Protein AF-A0AA37L3A2-F1 (afdb_monomer)

Sequence (153 aa):
MALHTDTEIYKATYDLCKLVTEYVANMERKYKADFGAELRKRCMALVMRTYEANTAEDKPPILRRMRQEVEAVNLALCLAVDLRQISVKQYSRAIALTGSIGKQATGWQKHSESALAAGLSRQSDQRAMESGRAAGPQAHRQAQQGYRRQGPQ

Nearest PDB structures (foldseek):
  2gsc-assembly1_D  TM=9.440E-01  e=7.212E-04  Xanthomonas campestris pv. campestris
  2rld-assembly1_E  TM=8.845E-01  e=6.015E-03  Bacteroides thetaiotaomicron VPI-5482
  1yo7-assembly2_B  TM=4.529E-01  e=6.952E-02  Escherichia coli
  4oyd-assembly2_D  TM=3.301E-01  e=1.311E+00  synthetic construct

Solvent-accessible surface area (backbone atoms only — not comparable to full-atom values): 8304 Å² total; per-residue (Å²): 131,81,63,79,74,75,43,73,56,36,48,40,28,47,52,44,30,51,52,48,44,62,46,33,73,69,30,57,73,88,46,27,74,52,61,33,44,51,53,40,51,52,30,48,47,45,36,52,41,47,48,48,38,70,72,42,89,77,30,46,67,48,33,53,51,41,47,54,51,43,51,54,50,49,55,50,50,52,51,34,39,76,70,62,49,38,51,72,70,57,44,56,57,50,50,54,37,46,54,51,40,46,52,50,40,51,53,52,28,54,53,46,50,52,53,51,53,54,52,52,53,52,52,54,53,51,52,51,53,52,53,56,59,73,65,42,75,61,66,65,54,56,59,58,56,59,63,73,74,69,70,86,132

Radius of gyration: 28.32 Å; Cα contacts (8 Å, |Δi|>4): 109; chains: 1; bounding box: 48×26×100 Å

Foldseek 3Di:
DPDLCPDPLLVLLVVLLVLLLVLLVQFDPVCNPPLSVVLSVLSVLLNVLSSVLVPDPQNLVSLVVSLVSLVVNLVSLVVCCVVVSDDPVSSVVSVVSSVVNNVVSVVSNVVSVVVVVVVVVVVVVVVVVVVVVVPPDPVVVVVVVVVVVDDDD

Mean predicted aligned error: 9.23 Å

pLDDT: mean 87.6, std 16.95, range [47.12, 98.81]

Secondary structure (DSSP, 8-state):
---TT-SHHHHHHHHHHHHHHHHHHTS-HHHHTTHHHHHHHHHHHHHHHHHHHHH-S--HHHHHHHHHHHHHHHHHHHHHHHTTSS-HHHHHHHHHHHHHHHHHHHHHHHHHHHHHHHHHHHHHHHHHHHHHHHT-THHHHHHHHHHTT----

Structure (mmCIF, N/CA/C/O backbone):
data_AF-A0AA37L3A2-F1
#
_entry.id   AF-A0AA37L3A2-F1
#
loop_
_atom_site.group_PDB
_atom_site.id
_atom_site.type_symbol
_atom_site.label_atom_id
_atom_site.label_alt_id
_atom_site.label_comp_id
_atom_site.label_asym_id
_atom_site.label_entity_id
_atom_site.label_seq_id
_atom_site.pdbx_PDB_ins_code
_atom_site.Cartn_x
_atom_site.Cartn_y
_atom_site.Cartn_z
_atom_site.occupancy
_atom_site.B_iso_or_equiv
_atom_site.auth_seq_id
_atom_site.auth_comp_id
_atom_site.auth_asym_id
_atom_site.auth_atom_id
_atom_site.pdbx_PDB_model_num
ATOM 1 N N . MET A 1 1 ? 16.441 -15.703 -11.247 1.00 47.91 1 MET A N 1
ATOM 2 C CA . MET A 1 1 ? 15.306 -14.918 -10.717 1.00 47.91 1 MET A CA 1
ATOM 3 C C . MET A 1 1 ? 15.405 -14.958 -9.204 1.00 47.91 1 MET A C 1
ATOM 5 O O . MET A 1 1 ? 15.541 -16.054 -8.678 1.00 47.91 1 MET A O 1
ATOM 9 N N . ALA A 1 2 ? 15.440 -13.808 -8.528 1.00 48.97 2 ALA A N 1
ATOM 10 C CA . ALA A 1 2 ? 15.399 -13.785 -7.065 1.00 48.97 2 ALA A CA 1
ATOM 11 C C . ALA A 1 2 ? 14.073 -14.401 -6.588 1.00 48.97 2 ALA A C 1
ATOM 13 O O . ALA A 1 2 ? 13.050 -14.244 -7.264 1.00 48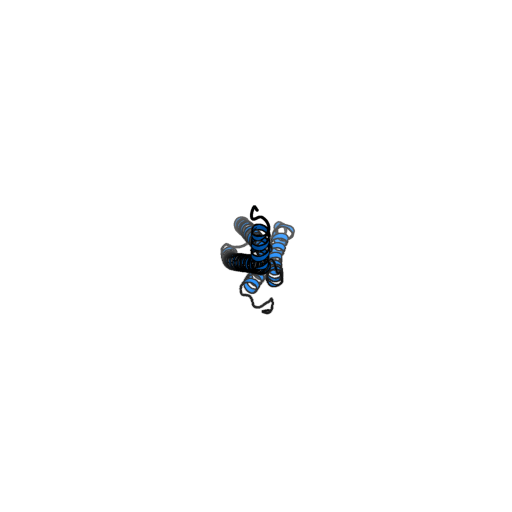.97 2 ALA A O 1
ATOM 14 N N . LEU A 1 3 ? 14.100 -15.138 -5.477 1.00 55.53 3 LEU A N 1
ATOM 15 C CA . LEU A 1 3 ? 12.897 -15.720 -4.889 1.00 55.53 3 LEU A CA 1
ATOM 16 C C . LEU A 1 3 ? 11.889 -14.596 -4.604 1.00 55.53 3 LEU A C 1
ATOM 18 O O . LEU A 1 3 ? 12.241 -13.498 -4.176 1.00 55.53 3 LEU A O 1
ATOM 22 N N . HIS A 1 4 ? 10.620 -14.864 -4.898 1.00 54.88 4 HIS A N 1
ATOM 23 C CA . HIS A 1 4 ? 9.509 -13.899 -4.939 1.00 54.88 4 HIS A CA 1
ATOM 24 C C . HIS A 1 4 ? 9.272 -13.207 -3.582 1.00 54.88 4 HIS A C 1
ATOM 26 O O . HIS A 1 4 ? 8.607 -12.175 -3.512 1.00 54.88 4 HIS A O 1
ATOM 32 N N . THR A 1 5 ? 9.844 -13.777 -2.522 1.00 58.84 5 THR A N 1
ATOM 33 C CA . THR A 1 5 ? 9.755 -13.369 -1.122 1.00 58.84 5 THR A CA 1
ATOM 34 C C . THR A 1 5 ? 10.849 -12.403 -0.669 1.00 58.84 5 THR A C 1
ATOM 36 O O . THR A 1 5 ? 10.703 -11.810 0.396 1.00 58.84 5 THR A O 1
ATOM 39 N N . ASP A 1 6 ? 11.907 -12.200 -1.460 1.00 64.44 6 ASP A N 1
ATOM 40 C CA . ASP A 1 6 ? 13.131 -11.526 -0.985 1.00 64.44 6 ASP A CA 1
ATOM 41 C C . ASP A 1 6 ? 13.221 -10.053 -1.407 1.00 64.44 6 ASP A C 1
ATOM 43 O O . ASP A 1 6 ? 14.213 -9.374 -1.152 1.00 64.44 6 ASP A O 1
ATOM 47 N N . THR A 1 7 ? 12.186 -9.528 -2.069 1.00 86.38 7 THR A N 1
ATOM 48 C CA . THR A 1 7 ? 12.144 -8.102 -2.412 1.00 86.38 7 THR A CA 1
ATOM 49 C C . THR A 1 7 ? 11.642 -7.282 -1.224 1.00 86.38 7 THR A C 1
ATOM 51 O O . THR A 1 7 ? 10.640 -7.624 -0.593 1.00 86.38 7 THR A O 1
ATOM 54 N N . GLU A 1 8 ? 12.289 -6.147 -0.954 1.00 93.00 8 GLU A N 1
ATOM 55 C CA . GLU A 1 8 ? 11.858 -5.211 0.098 1.00 93.00 8 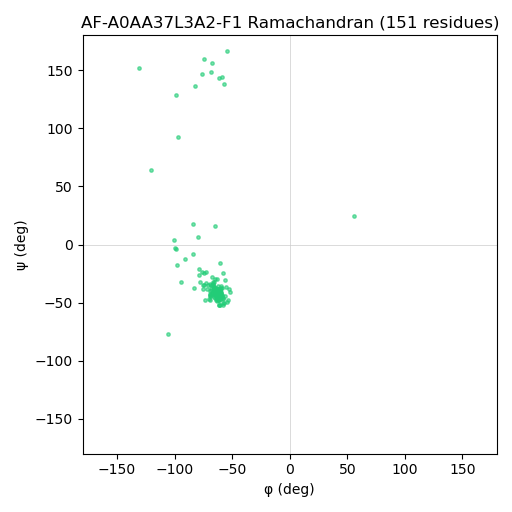GLU A CA 1
ATOM 56 C C . GLU A 1 8 ? 10.400 -4.750 -0.089 1.00 93.00 8 GLU A C 1
ATOM 58 O O . GLU A 1 8 ? 9.676 -4.529 0.885 1.00 93.00 8 GLU A O 1
ATOM 63 N N . ILE A 1 9 ? 9.925 -4.672 -1.338 1.00 95.44 9 ILE A N 1
ATOM 64 C CA . ILE A 1 9 ? 8.541 -4.301 -1.642 1.00 95.44 9 ILE A CA 1
ATOM 65 C C . ILE A 1 9 ? 7.564 -5.418 -1.262 1.00 95.44 9 ILE A C 1
ATOM 67 O O . ILE A 1 9 ? 6.507 -5.124 -0.704 1.00 95.44 9 ILE A O 1
ATOM 71 N N . TYR A 1 10 ? 7.926 -6.691 -1.470 1.00 95.31 10 TYR A N 1
ATOM 72 C CA . TYR A 1 10 ? 7.116 -7.826 -1.020 1.00 95.31 10 TYR A CA 1
ATOM 73 C C . TYR A 1 10 ? 6.954 -7.793 0.496 1.00 95.31 10 TYR A C 1
ATOM 75 O O . TYR A 1 10 ? 5.823 -7.768 0.989 1.00 95.31 10 TYR A O 1
ATOM 83 N N . LYS A 1 11 ? 8.068 -7.679 1.227 1.00 95.56 11 LYS A N 1
ATOM 84 C CA . LYS A 1 11 ? 8.062 -7.564 2.688 1.00 95.56 11 LYS A CA 1
ATOM 85 C C . LYS A 1 11 ? 7.179 -6.410 3.161 1.00 95.56 11 LYS A C 1
ATOM 87 O O . LYS A 1 11 ? 6.294 -6.626 3.984 1.00 95.56 11 LYS A O 1
ATOM 92 N N . ALA A 1 12 ? 7.339 -5.218 2.585 1.00 97.75 12 ALA A N 1
ATOM 93 C CA . ALA A 1 12 ? 6.535 -4.054 2.952 1.00 97.75 12 ALA A CA 1
ATOM 94 C C . ALA A 1 12 ? 5.029 -4.272 2.708 1.00 97.75 12 ALA A C 1
ATOM 96 O O . ALA A 1 12 ? 4.211 -3.926 3.562 1.00 97.75 12 ALA A O 1
ATOM 97 N N . THR A 1 13 ? 4.646 -4.872 1.572 1.00 98.31 13 THR A N 1
ATOM 98 C CA . THR A 1 13 ? 3.232 -5.187 1.292 1.00 98.31 13 THR A CA 1
ATOM 99 C C . THR A 1 13 ? 2.662 -6.241 2.239 1.00 98.31 13 THR A C 1
ATOM 101 O O . THR A 1 13 ? 1.518 -6.111 2.678 1.00 98.31 13 THR A O 1
ATOM 104 N N . TYR A 1 14 ? 3.455 -7.251 2.603 1.00 97.75 14 TYR A N 1
ATOM 105 C CA . TYR A 1 14 ? 3.036 -8.291 3.536 1.00 97.75 14 TYR A CA 1
ATOM 106 C C . TYR A 1 14 ? 2.882 -7.745 4.961 1.00 97.75 14 TYR A C 1
ATOM 108 O O . TYR A 1 14 ? 1.864 -7.992 5.610 1.00 97.75 14 TYR A O 1
ATOM 116 N N . ASP A 1 15 ? 3.836 -6.927 5.413 1.00 98.44 15 ASP A N 1
ATOM 117 C CA . ASP A 1 15 ? 3.781 -6.243 6.707 1.00 98.44 15 ASP A CA 1
ATOM 118 C C . ASP A 1 15 ? 2.555 -5.325 6.799 1.00 98.44 15 ASP A C 1
ATOM 120 O O . ASP A 1 15 ? 1.853 -5.338 7.812 1.00 98.44 15 ASP A O 1
ATOM 124 N N . LEU A 1 16 ? 2.230 -4.589 5.727 1.00 98.75 16 LEU A N 1
ATOM 125 C CA . LEU A 1 16 ? 1.004 -3.789 5.655 1.00 98.75 16 LEU A CA 1
ATOM 126 C C . LEU A 1 16 ? -0.248 -4.668 5.764 1.00 98.75 16 LEU A C 1
ATOM 128 O O . LEU A 1 16 ? -1.142 -4.362 6.553 1.00 98.75 16 LEU A O 1
ATOM 132 N N . CYS A 1 17 ? -0.318 -5.764 5.004 1.00 98.62 17 CYS A N 1
ATOM 133 C CA . CYS A 1 17 ? -1.466 -6.668 5.023 1.00 98.62 17 CYS A CA 1
ATOM 134 C C . CYS A 1 17 ? -1.690 -7.285 6.408 1.00 98.62 17 CYS A C 1
ATOM 136 O O . CYS A 1 17 ? -2.827 -7.329 6.893 1.00 98.62 17 CYS A O 1
ATOM 138 N N . LYS A 1 18 ? -0.614 -7.716 7.072 1.00 98.69 18 LYS A N 1
ATOM 139 C CA . LYS A 1 18 ? -0.663 -8.225 8.443 1.00 98.69 18 LYS A CA 1
ATOM 140 C C . LYS A 1 18 ? -1.156 -7.150 9.413 1.00 98.69 18 LYS A C 1
ATOM 142 O O . LYS A 1 18 ? -2.136 -7.376 10.120 1.00 98.69 18 LYS A O 1
ATOM 147 N N . LEU A 1 19 ? -0.538 -5.969 9.385 1.00 98.69 19 LEU A N 1
ATOM 148 C CA . LEU A 1 19 ? -0.867 -4.853 10.272 1.00 98.69 19 LEU A CA 1
ATOM 149 C C . LEU A 1 19 ? -2.337 -4.430 10.145 1.00 98.69 19 LEU A C 1
ATOM 151 O O . LEU A 1 19 ? -3.048 -4.281 11.137 1.00 98.69 19 LEU A O 1
ATOM 155 N N . VAL A 1 20 ? -2.817 -4.275 8.913 1.00 98.62 20 VAL A N 1
ATOM 156 C CA . VAL A 1 20 ? -4.207 -3.899 8.636 1.00 98.62 20 VAL A CA 1
ATOM 157 C C . VAL A 1 20 ? -5.177 -4.995 9.069 1.00 98.62 20 VAL A C 1
ATOM 159 O O . VAL A 1 20 ? -6.250 -4.688 9.585 1.00 98.62 20 VAL A O 1
ATOM 162 N N . THR A 1 21 ? -4.810 -6.269 8.919 1.00 98.56 21 THR A N 1
ATOM 163 C CA . THR A 1 21 ? -5.637 -7.386 9.399 1.00 98.56 21 THR A CA 1
ATOM 164 C C . THR A 1 21 ? -5.802 -7.347 10.919 1.00 98.56 21 THR A C 1
ATOM 166 O O . THR A 1 21 ? -6.923 -7.496 11.410 1.00 98.56 21 THR A O 1
ATOM 169 N N . GLU A 1 22 ? -4.727 -7.063 11.660 1.00 98.44 22 GLU A N 1
ATOM 170 C CA . GLU A 1 22 ? -4.764 -6.869 13.117 1.00 98.44 22 GLU A CA 1
ATOM 171 C C . GLU A 1 22 ? -5.645 -5.671 13.514 1.00 98.44 22 GLU A C 1
ATOM 173 O O . GLU A 1 22 ? -6.392 -5.734 14.492 1.00 98.44 22 GLU A O 1
ATOM 178 N N . TYR A 1 23 ? -5.617 -4.579 12.746 1.00 98.44 23 TYR A N 1
ATOM 179 C CA . TYR A 1 23 ? -6.449 -3.400 13.018 1.00 98.44 23 TYR A CA 1
ATOM 180 C C . TYR A 1 23 ? -7.927 -3.667 12.747 1.00 98.44 23 TYR A C 1
ATOM 182 O O . TYR A 1 23 ? -8.774 -3.391 13.596 1.00 98.44 23 TYR A O 1
ATOM 190 N N . VAL A 1 24 ? -8.242 -4.278 11.603 1.00 98.38 24 VAL A N 1
ATOM 191 C CA . VAL A 1 24 ? -9.616 -4.631 11.229 1.00 98.38 24 VAL A CA 1
ATOM 192 C C . VAL A 1 24 ? -10.245 -5.582 12.244 1.00 98.38 24 VAL A C 1
ATOM 194 O O . VAL A 1 24 ? -11.430 -5.443 12.547 1.00 98.38 24 VAL A O 1
ATOM 197 N N . ALA A 1 25 ? -9.472 -6.502 12.831 1.00 97.81 25 ALA A N 1
ATOM 198 C CA . ALA A 1 25 ? -9.958 -7.407 13.872 1.00 97.81 25 ALA A CA 1
ATOM 199 C C . ALA A 1 25 ? -10.526 -6.674 15.106 1.00 97.81 25 ALA A C 1
ATOM 201 O O . ALA A 1 25 ? -11.411 -7.212 15.773 1.00 97.81 25 ALA A O 1
ATOM 202 N N . ASN A 1 26 ? -10.105 -5.434 15.360 1.00 97.62 26 ASN A N 1
ATOM 203 C CA . ASN A 1 26 ? -10.539 -4.626 16.502 1.00 97.62 26 ASN A CA 1
ATOM 204 C C . ASN A 1 26 ? -11.623 -3.584 16.167 1.00 97.62 26 ASN A C 1
ATOM 206 O O . ASN A 1 26 ? -12.126 -2.928 17.072 1.00 97.62 26 ASN A O 1
ATOM 210 N N . MET A 1 27 ? -12.024 -3.452 14.898 1.00 97.94 27 MET A N 1
ATOM 211 C CA . MET A 1 27 ? -13.077 -2.510 14.495 1.00 97.94 27 MET A CA 1
ATOM 212 C C . MET A 1 27 ? -14.457 -2.899 15.042 1.00 97.94 27 MET A C 1
ATOM 214 O O . MET A 1 27 ? -14.749 -4.084 15.263 1.00 97.94 27 MET A O 1
ATOM 218 N N . GLU A 1 28 ? -15.348 -1.912 15.168 1.00 97.94 28 GLU A N 1
ATOM 219 C CA . GLU A 1 28 ? -16.755 -2.165 15.479 1.00 97.94 28 GLU A CA 1
ATOM 220 C C . GLU A 1 28 ? -17.388 -3.072 14.413 1.00 97.94 28 GLU A C 1
ATOM 222 O O . GLU A 1 28 ? -17.112 -2.966 13.212 1.00 97.94 28 GLU A O 1
ATOM 227 N N . ARG A 1 29 ? -18.296 -3.958 14.842 1.00 96.62 29 ARG A N 1
ATOM 228 C CA . ARG A 1 29 ? -18.914 -4.982 13.980 1.00 96.62 29 ARG A CA 1
ATOM 229 C C . ARG A 1 29 ? -19.526 -4.404 12.698 1.00 96.62 29 ARG A C 1
ATOM 231 O O . ARG A 1 29 ? -19.392 -5.026 11.648 1.00 96.62 29 ARG A O 1
ATOM 238 N N . LYS A 1 30 ? -20.155 -3.226 12.785 1.00 95.94 30 LYS A N 1
ATOM 239 C CA . LYS A 1 30 ? -20.827 -2.560 11.656 1.00 95.94 30 LYS A CA 1
ATOM 240 C C . LYS A 1 30 ? -19.873 -2.130 10.535 1.00 95.94 30 LYS A C 1
ATOM 242 O O . LYS A 1 30 ? -20.278 -2.136 9.383 1.00 95.94 30 LYS A O 1
ATOM 247 N N . TYR A 1 31 ? -18.612 -1.818 10.848 1.00 97.38 31 TYR A N 1
ATOM 248 C CA . TYR A 1 31 ? -17.599 -1.472 9.841 1.00 97.38 31 TYR A CA 1
ATOM 249 C C . TYR A 1 31 ? -16.765 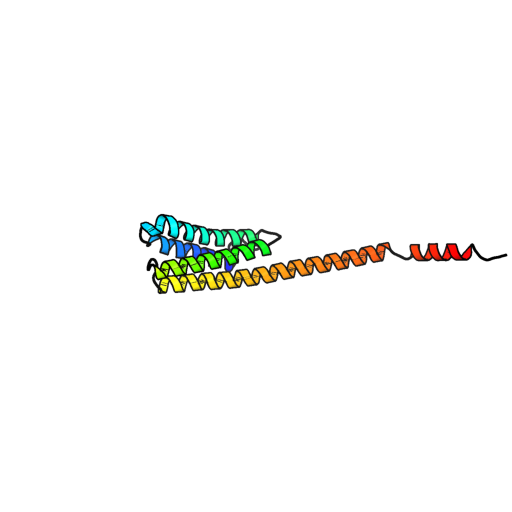-2.685 9.424 1.00 97.38 31 TYR A C 1
ATOM 251 O O . TYR A 1 31 ? -16.337 -2.794 8.279 1.00 97.38 31 TYR A O 1
ATOM 259 N N . LYS A 1 32 ? -16.534 -3.624 10.345 1.00 95.94 32 LYS A N 1
ATOM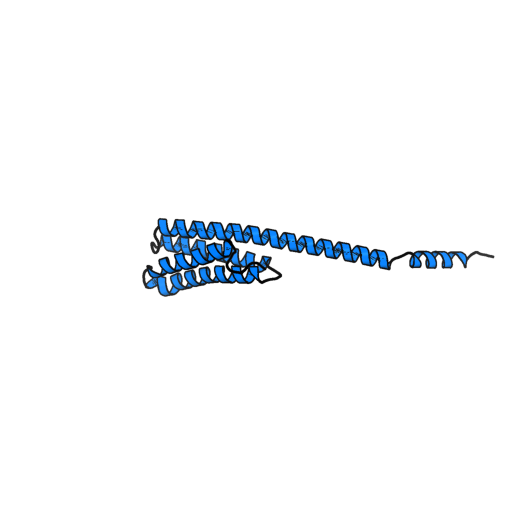 260 C CA . LYS A 1 32 ? -15.641 -4.771 10.137 1.00 95.94 32 LYS A CA 1
ATOM 261 C C . LYS A 1 32 ? -16.042 -5.663 8.957 1.00 95.94 32 LYS A C 1
ATOM 263 O O . LYS A 1 32 ? -15.162 -6.118 8.229 1.00 95.94 32 LYS A O 1
ATOM 268 N N . ALA A 1 33 ? -17.337 -5.954 8.812 1.00 94.56 33 ALA A N 1
ATOM 269 C CA . ALA A 1 33 ? -17.830 -6.946 7.852 1.00 94.56 33 ALA A CA 1
ATOM 270 C C . ALA A 1 33 ? -17.725 -6.488 6.391 1.00 94.56 33 ALA A C 1
ATOM 272 O O . ALA A 1 33 ? -17.446 -7.312 5.528 1.00 94.56 33 ALA A O 1
ATOM 273 N N . ASP A 1 34 ? -17.917 -5.194 6.141 1.00 95.31 34 ASP A N 1
ATOM 274 C CA . ASP A 1 34 ? -17.896 -4.617 4.797 1.00 95.31 34 ASP A CA 1
ATOM 275 C C . ASP A 1 34 ? -16.596 -3.831 4.579 1.00 95.31 34 ASP A C 1
ATOM 277 O O . ASP A 1 34 ? -15.620 -4.361 4.044 1.00 95.31 34 ASP A O 1
ATOM 281 N N . PHE A 1 35 ? -16.510 -2.624 5.145 1.00 98.19 35 PHE A N 1
ATOM 282 C CA . PHE A 1 35 ? -15.344 -1.745 5.034 1.00 98.19 35 PHE A CA 1
ATOM 283 C C . PHE A 1 35 ? -14.022 -2.422 5.444 1.00 98.19 35 PHE A C 1
ATOM 285 O O . PHE A 1 35 ? -13.033 -2.380 4.710 1.00 98.19 35 PHE A O 1
ATOM 292 N N . GLY A 1 36 ? -13.996 -3.098 6.595 1.00 98.12 36 GLY A N 1
ATOM 293 C CA . GLY A 1 36 ? -12.802 -3.802 7.064 1.00 98.12 36 GLY A CA 1
ATOM 294 C C . GLY A 1 36 ? -12.419 -5.001 6.187 1.00 98.12 36 GLY A C 1
ATOM 295 O O . GLY A 1 36 ? -11.233 -5.304 6.024 1.00 98.12 36 GLY A O 1
ATOM 296 N N . ALA A 1 37 ? -13.397 -5.702 5.610 1.00 98.00 37 ALA A N 1
ATOM 297 C CA . ALA A 1 37 ? -13.138 -6.808 4.694 1.00 98.00 37 ALA A CA 1
ATOM 298 C C . ALA A 1 37 ? -12.553 -6.319 3.367 1.00 98.00 37 ALA A C 1
ATOM 300 O O . ALA A 1 37 ? -11.549 -6.871 2.908 1.00 98.00 37 ALA A O 1
ATOM 301 N N . GLU A 1 38 ? -13.111 -5.248 2.808 1.00 98.44 38 GLU A N 1
ATOM 302 C CA . GLU A 1 38 ? -12.613 -4.628 1.583 1.00 98.44 38 GLU A CA 1
ATOM 303 C C . GLU A 1 38 ? -11.198 -4.058 1.770 1.00 98.44 38 GLU A C 1
ATOM 305 O O . GLU A 1 38 ? -10.316 -4.288 0.940 1.00 98.44 38 GLU A O 1
ATOM 310 N N . LEU A 1 39 ? -10.922 -3.408 2.904 1.00 98.56 39 LEU A N 1
ATOM 311 C CA . LEU A 1 39 ? -9.587 -2.899 3.221 1.00 98.56 39 LEU A CA 1
ATOM 312 C C . LEU A 1 39 ? -8.533 -4.025 3.291 1.00 98.56 39 LEU A C 1
ATOM 314 O O . 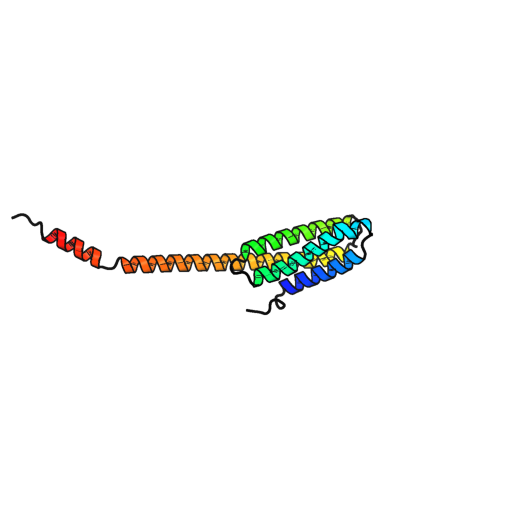LEU A 1 39 ? -7.451 -3.903 2.709 1.00 98.56 39 LEU A O 1
ATOM 318 N N . ARG A 1 40 ? -8.847 -5.160 3.934 1.00 98.44 40 ARG A N 1
ATOM 319 C CA . ARG A 1 40 ? -7.951 -6.336 3.948 1.00 98.44 40 ARG A CA 1
ATOM 320 C C . ARG A 1 40 ? -7.742 -6.911 2.551 1.00 98.44 40 ARG A C 1
ATOM 322 O O . ARG A 1 40 ? -6.613 -7.243 2.194 1.00 98.44 40 ARG A O 1
ATOM 329 N N . LYS A 1 41 ? -8.807 -7.005 1.750 1.00 98.50 41 LYS A N 1
ATOM 330 C CA . LYS A 1 41 ? -8.741 -7.505 0.370 1.00 98.50 41 LYS A CA 1
ATOM 331 C C . LYS A 1 41 ? -7.808 -6.651 -0.490 1.00 98.50 41 LYS A C 1
ATOM 333 O O . LYS A 1 41 ? -6.991 -7.203 -1.221 1.00 98.50 41 LYS A O 1
ATOM 338 N N . ARG A 1 42 ? -7.868 -5.323 -0.354 1.00 98.44 42 ARG A N 1
ATOM 339 C CA . ARG A 1 42 ? -6.959 -4.389 -1.041 1.00 98.44 42 ARG A CA 1
ATOM 340 C C . ARG A 1 42 ? -5.506 -4.564 -0.614 1.00 98.44 42 ARG A C 1
ATOM 342 O O . ARG A 1 42 ? -4.623 -4.596 -1.465 1.00 98.44 42 ARG A O 1
ATOM 349 N N . CYS A 1 43 ? -5.249 -4.760 0.678 1.00 98.62 43 CYS A N 1
ATOM 350 C CA . CYS A 1 43 ? -3.889 -5.025 1.152 1.00 98.62 43 CYS A CA 1
ATOM 351 C C . CYS A 1 43 ? -3.341 -6.358 0.619 1.00 98.62 43 CYS A C 1
ATOM 353 O O . CYS A 1 43 ? -2.194 -6.414 0.186 1.00 98.62 43 CYS A O 1
ATOM 355 N N . MET A 1 44 ? -4.166 -7.409 0.568 1.00 98.25 44 MET A N 1
ATOM 356 C CA . MET A 1 44 ? -3.778 -8.677 -0.061 1.00 98.25 44 MET A CA 1
ATOM 357 C C . MET A 1 44 ? -3.541 -8.511 -1.569 1.00 98.25 44 MET A C 1
ATOM 359 O O . MET A 1 44 ? -2.596 -9.076 -2.115 1.00 98.25 44 MET A O 1
ATOM 363 N N . ALA A 1 45 ? -4.343 -7.688 -2.250 1.00 98.19 45 ALA A N 1
ATOM 364 C CA . ALA A 1 45 ? -4.117 -7.377 -3.657 1.00 98.19 45 ALA A CA 1
ATOM 365 C C . ALA A 1 45 ? -2.741 -6.730 -3.886 1.00 98.19 45 ALA A C 1
ATOM 367 O O . ALA A 1 45 ? -2.087 -7.077 -4.863 1.00 98.19 45 ALA A O 1
ATOM 368 N N . LEU A 1 46 ? -2.247 -5.871 -2.986 1.00 98.50 46 LEU A N 1
ATOM 369 C CA . LEU A 1 46 ? -0.884 -5.328 -3.087 1.00 98.50 46 LEU A CA 1
ATOM 370 C C . LEU A 1 46 ? 0.191 -6.425 -3.030 1.00 98.50 46 LEU A C 1
ATOM 372 O O . LEU A 1 46 ? 1.133 -6.384 -3.819 1.00 98.50 46 LEU A O 1
ATOM 376 N N . VAL A 1 47 ? 0.033 -7.428 -2.160 1.00 97.75 47 VAL A N 1
ATOM 377 C CA . VAL A 1 47 ? 0.940 -8.591 -2.098 1.00 97.75 47 VAL A CA 1
ATOM 378 C C . VAL A 1 47 ? 0.911 -9.363 -3.421 1.00 97.75 47 VAL A C 1
ATOM 380 O O . VAL A 1 47 ? 1.957 -9.642 -4.009 1.00 97.75 47 VAL A O 1
ATOM 383 N N . MET A 1 48 ? -0.287 -9.643 -3.940 1.00 96.25 48 MET A N 1
ATOM 384 C CA . MET A 1 48 ? -0.459 -10.367 -5.204 1.00 96.25 48 MET A CA 1
ATOM 385 C C . MET A 1 48 ? 0.103 -9.599 -6.406 1.00 96.25 48 MET A C 1
ATOM 387 O O . MET A 1 48 ? 0.742 -10.199 -7.265 1.00 96.25 48 MET A O 1
ATOM 391 N N . ARG A 1 49 ? -0.071 -8.272 -6.461 1.00 96.19 49 ARG A N 1
ATOM 392 C CA . ARG A 1 49 ? 0.489 -7.429 -7.532 1.00 96.19 49 ARG A CA 1
ATOM 393 C C . ARG A 1 49 ? 2.010 -7.388 -7.494 1.00 96.19 49 ARG A C 1
ATOM 395 O O . ARG A 1 49 ? 2.629 -7.359 -8.552 1.00 96.19 49 ARG A O 1
ATOM 402 N N . THR A 1 50 ? 2.617 -7.438 -6.310 1.00 96.00 50 THR A N 1
ATOM 403 C CA . THR A 1 50 ? 4.074 -7.580 -6.190 1.00 96.00 50 THR A CA 1
ATOM 404 C C . THR A 1 50 ? 4.553 -8.889 -6.816 1.00 96.00 50 THR A C 1
ATOM 406 O O . THR A 1 50 ? 5.513 -8.892 -7.586 1.00 96.00 50 THR A O 1
ATOM 409 N N . TYR A 1 51 ? 3.877 -10.001 -6.520 1.00 94.12 51 TYR A N 1
ATOM 410 C CA . TYR A 1 51 ? 4.188 -11.298 -7.125 1.00 94.12 51 TYR A CA 1
ATOM 411 C C . TYR A 1 51 ? 4.004 -11.282 -8.654 1.00 94.12 51 TYR A C 1
ATOM 413 O O . TYR A 1 51 ? 4.885 -11.722 -9.396 1.00 94.12 51 TYR A O 1
ATOM 421 N N . GLU A 1 52 ? 2.895 -10.718 -9.131 1.00 94.56 52 GLU A N 1
ATOM 422 C CA . GLU A 1 52 ? 2.590 -10.602 -10.559 1.00 94.56 52 GLU A CA 1
ATOM 423 C C . GLU A 1 52 ? 3.635 -9.747 -11.291 1.00 94.56 52 GLU A C 1
ATOM 425 O O . GLU A 1 52 ? 4.199 -10.181 -12.288 1.00 94.56 52 GLU A O 1
ATOM 430 N N . ALA A 1 53 ? 3.994 -8.574 -10.760 1.00 94.81 53 ALA A N 1
ATOM 431 C CA . ALA A 1 53 ? 5.031 -7.721 -11.345 1.00 94.81 53 ALA A CA 1
ATOM 432 C C . ALA A 1 53 ? 6.420 -8.388 -11.342 1.00 94.81 53 ALA A C 1
ATOM 434 O O . ALA A 1 53 ? 7.244 -8.125 -12.220 1.00 94.81 53 ALA A O 1
ATOM 435 N N . ASN A 1 54 ? 6.703 -9.258 -10.368 1.00 91.50 54 ASN A N 1
ATOM 436 C CA . ASN A 1 54 ? 7.955 -10.013 -10.324 1.00 91.50 54 ASN A CA 1
ATOM 437 C C . ASN A 1 54 ? 8.047 -11.067 -11.433 1.00 91.50 54 ASN A C 1
ATOM 439 O O . ASN A 1 54 ? 9.145 -11.316 -11.933 1.00 91.50 54 ASN A O 1
ATOM 443 N N . THR A 1 55 ? 6.918 -11.665 -11.809 1.00 91.00 55 THR A N 1
ATOM 444 C CA . THR A 1 55 ? 6.845 -12.779 -12.766 1.00 91.00 55 THR A CA 1
ATOM 445 C C . THR A 1 55 ? 6.483 -12.344 -14.187 1.00 91.00 55 THR A C 1
ATOM 447 O O . THR A 1 55 ? 6.756 -13.083 -15.127 1.00 91.00 55 THR A O 1
ATOM 450 N N . ALA A 1 56 ? 5.927 -11.144 -14.361 1.00 92.69 56 ALA A N 1
ATOM 451 C CA . ALA A 1 56 ? 5.538 -10.610 -15.660 1.00 92.69 56 ALA A CA 1
ATOM 452 C C . ALA A 1 56 ? 6.724 -10.110 -16.502 1.00 92.69 56 ALA A C 1
ATOM 454 O O . ALA A 1 56 ? 7.685 -9.527 -15.989 1.00 92.69 56 ALA A O 1
ATOM 455 N N . GLU A 1 57 ? 6.597 -10.268 -17.821 1.00 90.19 57 GLU A N 1
ATOM 456 C CA . GLU A 1 57 ? 7.471 -9.628 -18.811 1.00 90.19 57 GLU A CA 1
ATOM 457 C C . GLU A 1 57 ? 7.154 -8.128 -18.931 1.00 90.19 57 GLU A C 1
ATOM 459 O O . GLU A 1 57 ? 8.053 -7.291 -18.833 1.00 90.19 57 GLU A O 1
ATOM 464 N N . ASP A 1 58 ? 5.866 -7.779 -19.051 1.00 92.81 58 ASP A N 1
ATOM 465 C CA . ASP A 1 58 ? 5.377 -6.397 -19.093 1.00 92.81 58 ASP A CA 1
ATOM 466 C C . ASP A 1 58 ? 4.897 -5.929 -17.708 1.00 92.81 58 ASP A C 1
ATOM 468 O O . ASP A 1 58 ? 3.756 -6.131 -17.289 1.00 92.81 58 ASP A O 1
ATOM 472 N N . LYS A 1 59 ? 5.814 -5.315 -16.957 1.00 94.62 59 LYS A N 1
ATOM 473 C CA . LYS A 1 59 ? 5.611 -4.875 -15.563 1.00 94.62 59 LYS A CA 1
ATOM 474 C C . LYS A 1 59 ? 4.914 -3.515 -15.400 1.00 94.62 59 LYS A C 1
ATOM 476 O O . LYS A 1 59 ? 4.145 -3.370 -14.442 1.00 94.62 59 LYS A O 1
ATOM 481 N N . PRO A 1 60 ? 5.168 -2.490 -16.244 1.00 96.12 60 PRO A N 1
ATOM 482 C CA . PRO A 1 60 ? 4.618 -1.148 -16.046 1.00 96.12 60 PRO A CA 1
ATOM 483 C C . PRO A 1 60 ? 3.095 -1.063 -15.828 1.00 96.12 60 PRO A C 1
ATOM 485 O O . PRO A 1 60 ? 2.688 -0.302 -14.941 1.00 96.12 60 PRO A O 1
ATOM 488 N N . PRO A 1 61 ? 2.229 -1.821 -16.535 1.00 97.44 61 PRO A N 1
ATOM 489 C CA . PRO A 1 61 ? 0.785 -1.781 -16.284 1.00 97.44 61 PRO A CA 1
ATOM 490 C C . PRO A 1 61 ? 0.407 -2.281 -14.882 1.00 97.44 61 PRO A C 1
ATOM 492 O O . PRO A 1 61 ? -0.398 -1.651 -14.189 1.00 97.44 61 PRO A O 1
ATOM 495 N N . ILE A 1 62 ? 1.039 -3.368 -14.428 1.00 97.69 62 ILE A N 1
ATOM 496 C CA . ILE A 1 62 ? 0.807 -3.968 -13.107 1.00 97.69 62 ILE A CA 1
ATOM 497 C C . ILE A 1 62 ? 1.239 -2.995 -12.008 1.00 97.69 62 ILE A C 1
ATOM 499 O O . ILE A 1 62 ? 0.491 -2.742 -11.064 1.00 97.69 62 ILE A O 1
ATOM 503 N N . LEU A 1 63 ? 2.417 -2.383 -12.157 1.00 97.69 63 LEU A N 1
ATOM 504 C CA . LEU A 1 63 ? 2.963 -1.428 -11.190 1.00 97.69 63 LEU A CA 1
ATOM 505 C C . LEU A 1 63 ? 2.138 -0.138 -11.121 1.00 97.69 63 LEU A C 1
ATOM 507 O O . LEU A 1 63 ? 1.924 0.412 -10.039 1.00 97.69 63 LEU A O 1
ATOM 511 N N . ARG A 1 64 ? 1.590 0.318 -12.252 1.00 98.00 64 ARG A N 1
ATOM 512 C CA . ARG A 1 64 ? 0.637 1.434 -12.279 1.00 98.00 64 ARG A CA 1
ATOM 513 C C . ARG A 1 64 ? -0.628 1.101 -11.493 1.00 98.00 64 ARG A C 1
ATOM 515 O O . ARG A 1 64 ? -1.074 1.922 -10.691 1.00 98.00 64 ARG A O 1
ATOM 522 N N . ARG A 1 65 ? -1.177 -0.105 -11.673 1.00 97.81 65 ARG A N 1
ATOM 523 C CA . ARG A 1 65 ? -2.345 -0.557 -10.908 1.00 97.81 65 ARG A CA 1
ATOM 524 C C . ARG A 1 65 ? -2.029 -0.700 -9.422 1.00 97.81 65 ARG A C 1
ATOM 526 O O . ARG A 1 65 ? -2.826 -0.278 -8.594 1.00 97.81 65 ARG A O 1
ATOM 533 N N . MET A 1 66 ? -0.861 -1.237 -9.082 1.00 97.81 66 MET A N 1
ATOM 534 C CA . MET A 1 66 ? -0.394 -1.344 -7.701 1.00 97.81 66 MET A CA 1
ATOM 535 C C . MET A 1 66 ? -0.369 0.026 -7.014 1.00 97.81 66 MET A C 1
ATOM 537 O O . MET A 1 66 ? -0.866 0.158 -5.901 1.00 97.81 66 MET A O 1
ATOM 541 N N . ARG A 1 67 ? 0.126 1.069 -7.691 1.00 98.25 67 ARG A N 1
ATOM 542 C CA . ARG A 1 67 ? 0.127 2.442 -7.158 1.00 98.25 67 ARG A CA 1
ATOM 543 C C . ARG A 1 67 ? -1.283 2.998 -6.943 1.00 98.25 67 ARG A C 1
ATOM 545 O O . ARG A 1 67 ? -1.519 3.647 -5.934 1.00 98.25 67 ARG A O 1
ATOM 552 N N . GLN A 1 68 ? -2.227 2.713 -7.842 1.00 98.31 68 GLN A N 1
ATOM 553 C CA . GLN A 1 68 ? -3.634 3.089 -7.645 1.00 98.31 68 GLN A CA 1
ATOM 554 C C . GLN A 1 68 ? -4.244 2.398 -6.417 1.00 98.31 68 GLN A C 1
ATOM 556 O O . GLN A 1 68 ? -4.976 3.029 -5.659 1.00 98.31 68 GLN A O 1
ATOM 561 N N . GLU A 1 69 ? -3.921 1.122 -6.190 1.00 98.38 69 GLU A N 1
ATOM 562 C CA . GLU A 1 69 ? -4.375 0.403 -4.993 1.00 98.38 69 GLU A CA 1
ATOM 563 C C . GLU A 1 69 ? -3.729 0.942 -3.708 1.00 98.38 69 GLU A C 1
ATOM 565 O O . GLU A 1 69 ? -4.406 1.012 -2.687 1.00 98.38 69 GLU A O 1
ATOM 570 N N . VAL A 1 70 ? -2.464 1.385 -3.745 1.00 98.69 70 VAL A N 1
ATOM 571 C CA . VAL A 1 70 ? -1.829 2.070 -2.601 1.00 98.69 70 VAL A CA 1
ATOM 572 C C . VAL A 1 70 ? -2.621 3.320 -2.214 1.00 98.69 70 VAL A C 1
ATOM 574 O O . VAL A 1 70 ? -2.928 3.496 -1.036 1.00 98.69 70 VAL A O 1
ATOM 577 N N . GLU A 1 71 ? -3.014 4.150 -3.183 1.00 98.56 71 GLU A N 1
ATOM 578 C CA . GLU A 1 71 ? -3.824 5.339 -2.892 1.00 98.56 71 GLU A CA 1
ATOM 579 C C . GLU A 1 71 ? -5.224 4.985 -2.380 1.00 98.56 71 GLU A C 1
ATOM 581 O O . GLU A 1 71 ? -5.721 5.616 -1.448 1.00 98.56 71 GLU A O 1
ATOM 586 N N . ALA A 1 72 ? -5.847 3.930 -2.908 1.00 98.50 72 ALA A N 1
ATOM 587 C CA . ALA A 1 72 ? -7.122 3.453 -2.381 1.00 98.50 72 ALA A CA 1
ATOM 588 C C . ALA A 1 72 ? -7.006 2.987 -0.916 1.00 98.50 72 ALA A C 1
ATOM 590 O O . ALA A 1 72 ? -7.886 3.273 -0.103 1.00 98.50 72 ALA A O 1
ATOM 591 N N . VAL A 1 73 ? -5.908 2.310 -0.557 1.00 98.81 73 VAL A N 1
ATOM 592 C CA . VAL A 1 73 ? -5.618 1.926 0.832 1.00 98.81 73 VAL A CA 1
ATOM 593 C C . VAL A 1 73 ? -5.358 3.158 1.704 1.00 98.81 73 VAL A C 1
ATOM 595 O O . VAL A 1 73 ? -5.877 3.202 2.817 1.00 98.81 73 VAL A O 1
ATOM 598 N N . ASN A 1 74 ? -4.637 4.175 1.216 1.00 98.81 74 ASN A N 1
ATOM 599 C CA . ASN A 1 74 ? -4.443 5.439 1.941 1.00 98.81 74 ASN A CA 1
ATOM 600 C C . ASN A 1 74 ? -5.783 6.096 2.287 1.00 98.81 74 ASN A C 1
ATOM 602 O O . ASN A 1 74 ? -6.031 6.406 3.448 1.00 98.81 74 ASN A O 1
ATOM 606 N N . LEU A 1 75 ? -6.669 6.246 1.298 1.00 98.75 75 LEU A N 1
ATOM 607 C CA . LEU A 1 75 ? -7.988 6.856 1.484 1.00 98.75 75 LEU A CA 1
ATOM 608 C C . LEU A 1 75 ? -8.847 6.073 2.485 1.00 98.75 75 LEU A C 1
ATOM 610 O O . LEU A 1 75 ? -9.496 6.667 3.346 1.00 98.75 75 LEU A O 1
ATOM 614 N N . ALA A 1 76 ? -8.817 4.740 2.420 1.00 98.62 76 ALA A N 1
ATOM 615 C CA . ALA A 1 76 ? -9.508 3.904 3.392 1.00 98.62 76 ALA A CA 1
ATOM 616 C C . ALA A 1 76 ? -8.911 4.059 4.803 1.00 98.62 76 ALA A C 1
ATOM 618 O O . ALA A 1 76 ? -9.651 4.200 5.771 1.00 98.62 76 ALA A O 1
ATOM 619 N N . LEU A 1 77 ? -7.585 4.094 4.949 1.00 98.81 77 LEU A N 1
ATOM 620 C CA . LEU A 1 77 ? -6.939 4.315 6.245 1.00 98.81 77 LEU A CA 1
ATOM 621 C C . LEU A 1 77 ? -7.275 5.693 6.838 1.00 98.81 77 LEU A C 1
ATOM 623 O O . LEU A 1 77 ? -7.506 5.766 8.046 1.00 98.81 77 LEU A O 1
ATOM 627 N N . CYS A 1 78 ? -7.359 6.745 6.013 1.00 98.75 78 CYS A N 1
ATOM 628 C CA . CYS A 1 78 ? -7.834 8.070 6.435 1.00 98.75 78 CYS A CA 1
ATOM 629 C C . CYS A 1 78 ? -9.249 7.978 7.016 1.00 98.75 78 CYS A C 1
ATOM 631 O O . CYS A 1 78 ? -9.486 8.360 8.158 1.00 98.75 78 CYS A O 1
ATOM 633 N N . LEU A 1 79 ? -10.174 7.363 6.275 1.00 98.56 79 LEU A N 1
ATOM 634 C CA . LEU A 1 79 ? -11.548 7.203 6.745 1.00 98.56 79 LEU A CA 1
ATOM 635 C C . LEU A 1 79 ? -11.620 6.381 8.042 1.00 98.56 79 LEU A C 1
ATOM 637 O O . LEU A 1 79 ? -12.397 6.696 8.942 1.00 98.56 79 LEU A O 1
ATOM 641 N N . ALA A 1 80 ? -10.793 5.342 8.173 1.00 98.56 80 ALA A N 1
ATOM 642 C CA . ALA A 1 80 ? -10.743 4.522 9.378 1.00 98.56 80 ALA A CA 1
ATOM 643 C C . ALA A 1 80 ? -10.309 5.324 10.618 1.00 98.56 80 ALA A C 1
ATOM 645 O O . ALA A 1 80 ? -10.844 5.084 11.703 1.00 98.56 80 ALA A O 1
ATOM 646 N N . VAL A 1 81 ? -9.354 6.254 10.485 1.00 98.75 81 VAL A N 1
ATOM 647 C CA . VAL A 1 81 ? -8.927 7.103 11.609 1.00 98.75 81 VAL A CA 1
ATOM 648 C C . VAL A 1 81 ? -9.948 8.202 11.909 1.00 98.75 81 VAL A C 1
ATOM 650 O O . VAL A 1 81 ? -10.247 8.430 13.082 1.00 98.75 81 VAL A O 1
ATOM 653 N N . ASP A 1 82 ? -10.570 8.792 10.887 1.00 98.56 82 ASP A N 1
ATOM 654 C CA . ASP A 1 82 ? -11.622 9.806 11.049 1.00 98.56 82 ASP A CA 1
ATOM 655 C C . ASP A 1 82 ? -12.845 9.237 11.787 1.00 98.56 82 ASP A C 1
ATOM 657 O O . ASP A 1 82 ? -13.390 9.857 12.702 1.00 98.56 82 ASP A O 1
ATOM 661 N N . LEU A 1 83 ? -13.225 7.995 11.465 1.00 98.00 83 LEU A N 1
ATOM 662 C CA . LEU A 1 83 ? -14.292 7.244 12.138 1.00 98.00 83 LEU A CA 1
ATOM 663 C C . LEU A 1 83 ? -13.855 6.602 13.466 1.00 98.00 83 LEU A C 1
ATOM 665 O O . LEU A 1 83 ? -14.617 5.826 14.053 1.00 98.00 83 LEU A O 1
ATOM 669 N N . ARG A 1 84 ? -12.632 6.886 13.935 1.00 98.12 84 ARG A N 1
ATOM 670 C CA . ARG A 1 84 ? -12.033 6.353 15.172 1.00 98.12 84 ARG A CA 1
ATOM 671 C C . ARG A 1 84 ? -11.996 4.820 15.250 1.00 98.12 84 ARG A C 1
ATOM 673 O O . ARG A 1 84 ? -11.939 4.258 16.339 1.00 98.12 84 ARG A O 1
ATOM 680 N N . GLN A 1 85 ? -12.002 4.141 14.104 1.00 98.50 85 GLN A N 1
ATOM 681 C CA . GLN A 1 85 ? -11.869 2.682 14.014 1.00 98.50 85 GLN A CA 1
ATOM 682 C C . GLN A 1 85 ? -10.417 2.222 14.176 1.00 98.50 85 GLN A C 1
ATOM 684 O O . GLN A 1 85 ? -10.160 1.076 14.540 1.00 98.50 85 GLN A O 1
ATOM 689 N N . ILE A 1 86 ? -9.470 3.127 13.933 1.00 98.56 86 ILE A N 1
ATOM 690 C CA . ILE A 1 86 ? -8.065 2.991 14.308 1.00 98.56 86 ILE A CA 1
ATOM 691 C C . ILE A 1 86 ? -7.604 4.272 15.006 1.00 98.56 86 ILE A C 1
ATOM 693 O O . ILE A 1 86 ? -8.113 5.361 14.754 1.00 98.56 86 ILE A O 1
ATOM 697 N N . SER A 1 87 ? -6.617 4.151 15.886 1.00 98.69 87 SER A N 1
ATOM 698 C CA . SER A 1 87 ? -5.967 5.298 16.523 1.00 98.69 87 SER A CA 1
ATOM 699 C C . SER A 1 87 ? -5.031 6.032 15.559 1.00 98.69 87 SER A C 1
ATOM 701 O O . SER A 1 87 ? -4.502 5.449 14.612 1.00 98.69 87 SER A O 1
ATOM 703 N N . VAL A 1 88 ? -4.711 7.291 15.869 1.00 98.62 88 VAL A N 1
ATOM 704 C CA . VAL A 1 88 ? -3.720 8.091 15.122 1.00 98.62 88 VAL A CA 1
ATOM 705 C C . VAL A 1 88 ? -2.353 7.392 15.048 1.00 98.62 88 VAL A C 1
ATOM 707 O O . VAL A 1 88 ? -1.685 7.435 14.017 1.00 98.62 88 VAL A O 1
ATOM 710 N N . LYS A 1 89 ? -1.947 6.686 16.113 1.00 98.56 89 LYS A N 1
ATOM 711 C CA . LYS A 1 89 ? -0.694 5.910 16.149 1.00 98.56 89 LYS A CA 1
ATOM 712 C C . LYS A 1 89 ? -0.731 4.689 15.223 1.00 98.56 89 LYS A C 1
ATOM 714 O O . LYS A 1 89 ? 0.283 4.336 14.632 1.00 98.56 89 LYS A O 1
ATOM 719 N N . GLN A 1 90 ? -1.878 4.022 15.117 1.00 98.69 90 GLN A N 1
ATOM 720 C CA . GLN A 1 90 ? -2.061 2.919 14.169 1.00 98.69 90 GLN A CA 1
ATOM 721 C C . GLN A 1 90 ? -2.047 3.438 12.728 1.00 98.69 90 GLN A C 1
ATOM 723 O O . GLN A 1 90 ? -1.350 2.884 11.879 1.00 98.69 90 GLN A O 1
ATOM 728 N N . TYR A 1 91 ? -2.741 4.549 12.478 1.00 98.75 91 TYR A N 1
ATOM 729 C CA . TYR A 1 91 ? -2.759 5.222 11.184 1.00 98.75 91 TYR A CA 1
ATOM 730 C C . TYR A 1 91 ? -1.357 5.637 10.720 1.00 98.75 91 TYR A C 1
ATOM 732 O O . TYR A 1 91 ? -0.947 5.264 9.623 1.00 98.75 91 TYR A O 1
ATOM 740 N N . SER A 1 92 ? -0.572 6.319 11.563 1.00 98.75 92 SER A N 1
ATOM 741 C CA . SER A 1 92 ? 0.781 6.765 11.193 1.00 98.75 92 SER A CA 1
ATOM 742 C C . SER A 1 92 ? 1.700 5.604 10.804 1.00 98.75 92 SER A C 1
ATOM 744 O O . SER A 1 92 ? 2.475 5.702 9.852 1.00 98.75 92 SER A O 1
ATOM 746 N N . ARG A 1 93 ? 1.573 4.471 11.501 1.00 98.69 93 ARG A N 1
ATOM 747 C CA . ARG A 1 93 ? 2.347 3.256 11.245 1.00 98.69 93 ARG A CA 1
ATOM 748 C C . ARG A 1 93 ? 1.961 2.598 9.916 1.00 98.69 93 ARG A C 1
ATOM 750 O O . ARG A 1 93 ? 2.842 2.158 9.183 1.00 98.69 93 ARG A O 1
ATOM 757 N N . ALA A 1 94 ? 0.669 2.576 9.583 1.00 98.62 94 ALA A N 1
ATOM 758 C CA . ALA A 1 94 ? 0.185 2.067 8.301 1.00 98.62 94 ALA A CA 1
ATOM 759 C C . ALA A 1 94 ? 0.576 2.983 7.126 1.00 98.62 94 ALA A C 1
ATOM 761 O O . ALA A 1 94 ? 1.061 2.490 6.110 1.00 98.62 94 ALA A O 1
ATOM 762 N N . ILE A 1 95 ? 0.459 4.307 7.282 1.00 98.44 95 ILE A N 1
ATOM 763 C CA . ILE A 1 95 ? 0.829 5.278 6.238 1.00 98.44 95 ILE A CA 1
ATOM 764 C C . ILE A 1 95 ? 2.333 5.283 5.943 1.00 98.44 95 ILE A C 1
ATOM 766 O O . ILE A 1 95 ? 2.750 5.473 4.801 1.00 98.44 95 ILE A O 1
ATOM 770 N N . ALA A 1 96 ? 3.179 5.019 6.941 1.00 98.69 96 ALA A N 1
ATOM 771 C CA . ALA A 1 96 ? 4.610 4.844 6.700 1.00 98.69 96 ALA A CA 1
ATOM 772 C C . ALA A 1 96 ? 4.892 3.662 5.748 1.00 98.69 96 ALA A C 1
ATOM 774 O O . ALA A 1 96 ? 5.739 3.767 4.856 1.00 98.69 96 ALA A O 1
ATOM 775 N N . LEU A 1 97 ? 4.154 2.554 5.900 1.00 98.69 97 LEU A N 1
ATOM 776 C CA . LEU A 1 97 ? 4.268 1.387 5.022 1.00 98.69 97 LEU A CA 1
ATOM 777 C C . LEU A 1 97 ? 3.7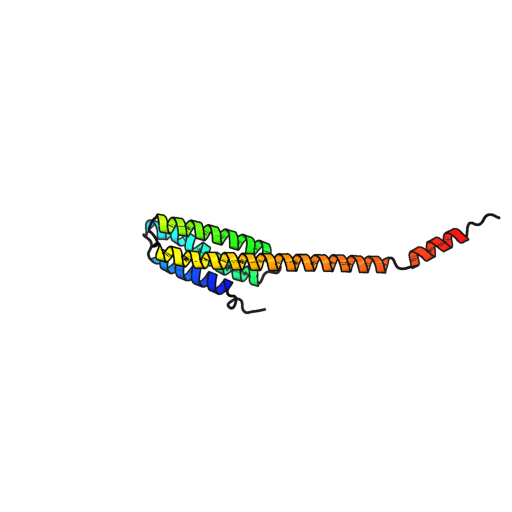40 1.685 3.617 1.00 98.69 97 LEU A C 1
ATOM 779 O O . LEU A 1 97 ? 4.449 1.418 2.648 1.00 98.69 97 LEU A O 1
ATOM 783 N N . THR A 1 98 ? 2.551 2.282 3.482 1.00 98.69 98 THR A N 1
ATOM 784 C CA . THR A 1 98 ? 2.002 2.642 2.160 1.00 98.69 98 THR A CA 1
ATOM 785 C C . THR A 1 98 ? 2.911 3.626 1.422 1.00 98.69 98 THR A C 1
ATOM 787 O O . THR A 1 98 ? 3.171 3.444 0.232 1.00 98.69 98 THR A O 1
ATOM 790 N N . GLY A 1 99 ? 3.495 4.601 2.127 1.00 98.50 99 GLY A N 1
ATOM 791 C CA . GLY A 1 99 ? 4.483 5.525 1.571 1.00 98.50 99 GLY A CA 1
ATOM 792 C C . GLY A 1 99 ? 5.761 4.830 1.086 1.00 98.50 99 GLY A C 1
ATOM 793 O O . GLY A 1 99 ? 6.278 5.166 0.019 1.00 98.50 99 GLY A O 1
ATOM 794 N N . SER A 1 100 ? 6.263 3.837 1.829 1.00 98.31 100 SER A N 1
ATOM 795 C CA . SER A 1 100 ? 7.394 3.006 1.391 1.00 98.31 100 SER A CA 1
ATOM 796 C C . SER A 1 100 ? 7.047 2.208 0.130 1.00 98.31 100 SER A C 1
ATOM 798 O O . SER A 1 100 ? 7.776 2.267 -0.862 1.00 98.31 100 SER A O 1
ATOM 800 N N . ILE A 1 101 ? 5.896 1.531 0.128 1.00 98.50 101 ILE A N 1
ATOM 801 C CA . ILE A 1 101 ? 5.425 0.719 -1.001 1.00 98.50 101 ILE A CA 1
ATOM 802 C C . ILE A 1 101 ? 5.264 1.584 -2.257 1.00 98.50 101 ILE A C 1
ATOM 804 O O . ILE A 1 101 ? 5.763 1.218 -3.320 1.00 98.50 101 ILE A O 1
ATOM 808 N N . GLY A 1 102 ? 4.632 2.756 -2.147 1.00 98.12 102 GLY A N 1
ATOM 809 C CA . GLY A 1 102 ? 4.428 3.669 -3.274 1.00 98.12 102 GLY A CA 1
ATOM 810 C C . GLY A 1 102 ? 5.740 4.156 -3.902 1.00 98.12 102 GLY A C 1
ATOM 811 O O . GLY A 1 102 ? 5.862 4.204 -5.132 1.00 98.12 102 GLY A O 1
ATOM 812 N N . LYS A 1 103 ? 6.757 4.458 -3.079 1.00 98.25 103 LYS A N 1
ATOM 813 C CA . LYS A 1 103 ? 8.103 4.829 -3.553 1.00 98.25 103 LYS A CA 1
ATOM 814 C C . LYS A 1 103 ? 8.773 3.677 -4.298 1.00 98.25 103 LYS A C 1
ATOM 816 O O . LYS A 1 103 ? 9.268 3.880 -5.406 1.00 98.25 103 LYS A O 1
ATOM 821 N N . GLN A 1 104 ? 8.743 2.476 -3.722 1.00 97.69 104 GLN A N 1
ATOM 822 C CA . GLN A 1 104 ? 9.336 1.284 -4.330 1.00 97.69 104 GLN A CA 1
ATOM 823 C C . GLN A 1 104 ? 8.643 0.917 -5.650 1.00 97.69 104 GLN A C 1
ATOM 825 O O . GLN A 1 104 ? 9.317 0.732 -6.661 1.00 97.69 104 GLN A O 1
ATOM 830 N N . ALA A 1 105 ? 7.306 0.923 -5.683 1.00 97.69 105 ALA A N 1
ATOM 831 C CA . ALA A 1 105 ? 6.526 0.669 -6.895 1.00 97.69 105 ALA A CA 1
ATOM 832 C C . ALA A 1 105 ? 6.831 1.692 -8.001 1.00 97.69 105 ALA A C 1
ATOM 834 O O . ALA A 1 105 ? 6.979 1.330 -9.166 1.00 97.69 105 ALA A O 1
ATOM 835 N N . THR A 1 106 ? 6.985 2.972 -7.644 1.00 97.94 106 THR A N 1
ATOM 836 C CA . THR A 1 106 ? 7.354 4.029 -8.600 1.00 97.94 106 THR A CA 1
ATOM 837 C C . THR A 1 106 ? 8.761 3.825 -9.159 1.00 97.94 106 THR A C 1
ATOM 839 O O . THR A 1 106 ? 8.964 3.956 -10.366 1.00 97.94 106 THR A O 1
ATOM 842 N N . GLY A 1 107 ? 9.736 3.505 -8.302 1.00 96.94 107 GLY A N 1
ATOM 843 C CA . GLY A 1 107 ? 11.106 3.220 -8.734 1.00 96.94 107 GLY A CA 1
ATOM 844 C C . GLY A 1 107 ? 11.163 2.026 -9.683 1.00 96.94 107 GLY A C 1
ATOM 845 O O . GLY A 1 107 ? 11.778 2.098 -10.747 1.00 96.94 107 GLY A O 1
ATOM 846 N N . TRP A 1 108 ? 10.438 0.962 -9.345 1.00 96.06 108 TRP A N 1
ATOM 847 C CA . TRP A 1 108 ? 10.357 -0.235 -10.170 1.00 96.06 108 TRP A CA 1
ATOM 848 C C . TRP A 1 108 ? 9.667 0.024 -11.515 1.00 96.06 108 TRP A C 1
ATOM 850 O O . TRP A 1 108 ? 10.134 -0.458 -12.549 1.00 96.06 108 TRP A O 1
ATOM 860 N N . GLN A 1 109 ? 8.605 0.836 -11.531 1.00 96.38 109 GLN A N 1
ATOM 861 C CA . GLN A 1 109 ? 7.906 1.201 -12.764 1.00 96.38 109 GLN A CA 1
ATOM 862 C C . GLN A 1 109 ? 8.855 1.935 -13.715 1.00 96.38 109 GLN A C 1
ATOM 864 O O . GLN A 1 109 ? 9.027 1.502 -14.851 1.00 96.38 109 GLN A O 1
ATOM 869 N N . LYS A 1 110 ? 9.535 2.979 -13.224 1.00 96.56 110 LYS A N 1
ATOM 870 C CA . LYS A 1 110 ? 10.496 3.760 -14.016 1.00 96.56 110 LYS A CA 1
ATOM 871 C C . LYS A 1 110 ? 11.627 2.892 -14.562 1.00 96.56 110 LYS A C 1
ATOM 873 O O . LYS A 1 110 ? 11.985 3.012 -15.727 1.00 96.56 110 LYS A O 1
ATOM 878 N N . HIS A 1 111 ? 12.180 2.005 -13.734 1.00 95.06 111 HIS A N 1
ATOM 879 C CA . HIS A 1 111 ? 13.231 1.088 -14.173 1.00 95.06 111 HIS A CA 1
ATOM 880 C C . HIS A 1 111 ? 12.743 0.158 -15.294 1.00 95.06 111 HIS A C 1
ATOM 882 O O . HIS A 1 111 ? 13.443 -0.032 -16.287 1.00 95.06 111 HIS A O 1
ATOM 888 N N . SER A 1 112 ? 11.528 -0.376 -15.157 1.00 93.81 112 SER A N 1
ATOM 889 C CA . SER A 1 112 ? 10.933 -1.281 -16.145 1.00 93.81 112 SER A CA 1
ATOM 890 C C . SER A 1 112 ? 10.627 -0.567 -17.469 1.00 93.81 112 SER A C 1
ATOM 892 O O . SER A 1 112 ? 10.923 -1.104 -18.532 1.00 93.81 112 SER A O 1
ATOM 894 N N . GLU A 1 113 ? 10.101 0.660 -17.418 1.00 94.50 113 GLU A N 1
ATOM 895 C CA . GLU A 1 113 ? 9.846 1.496 -18.603 1.00 94.50 113 GLU A CA 1
ATOM 896 C C . GLU A 1 113 ? 11.149 1.834 -19.348 1.00 94.50 113 GLU A C 1
ATOM 898 O O . GLU A 1 113 ? 11.220 1.683 -20.568 1.00 94.50 113 GLU A O 1
ATOM 903 N N . SER A 1 114 ? 12.208 2.213 -18.624 1.00 94.75 114 SER A N 1
ATOM 904 C CA . SER A 1 114 ? 13.523 2.487 -19.219 1.00 94.75 114 SER A CA 1
ATOM 905 C C . SER A 1 114 ? 14.147 1.249 -19.866 1.00 94.75 114 SER A C 1
ATOM 907 O O . SER A 1 114 ? 14.727 1.346 -20.948 1.00 94.75 114 SER A O 1
ATOM 909 N N . ALA A 1 115 ? 14.029 0.081 -19.2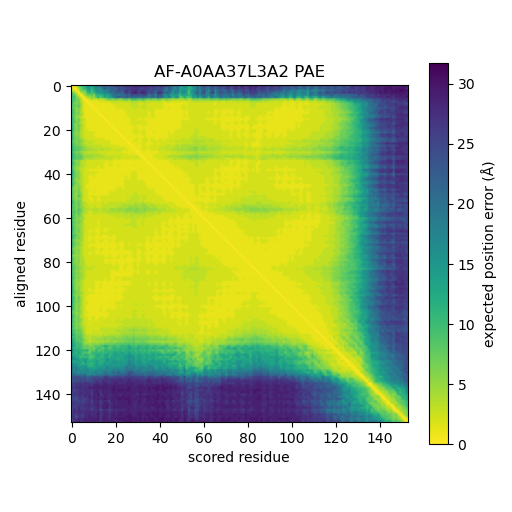26 1.00 90.94 115 ALA A N 1
ATOM 910 C CA . ALA A 1 115 ? 14.531 -1.174 -19.779 1.00 90.94 115 ALA A CA 1
ATOM 911 C C . ALA A 1 115 ? 13.805 -1.552 -21.082 1.00 90.94 115 ALA A C 1
ATOM 913 O O . ALA A 1 115 ? 14.454 -1.941 -22.055 1.00 90.94 115 ALA A O 1
ATOM 914 N N . LEU A 1 116 ? 12.480 -1.374 -21.124 1.00 89.38 116 LEU A N 1
ATOM 915 C CA . LEU A 1 116 ? 11.673 -1.604 -22.322 1.00 89.38 116 LEU A CA 1
ATOM 916 C C . LEU A 1 116 ? 12.069 -0.652 -23.460 1.00 89.38 116 LEU A C 1
ATOM 918 O O . LEU A 1 116 ? 12.311 -1.102 -24.580 1.00 89.38 116 LEU A O 1
ATOM 922 N N . ALA A 1 117 ? 12.205 0.646 -23.171 1.00 90.06 117 ALA A N 1
ATOM 923 C CA . ALA A 1 117 ? 12.618 1.644 -24.158 1.00 90.06 117 ALA A CA 1
ATOM 924 C C . ALA A 1 117 ? 14.002 1.330 -24.755 1.00 90.06 117 ALA A C 1
ATOM 926 O O . ALA A 1 117 ? 14.167 1.341 -25.973 1.00 90.06 117 ALA A O 1
ATOM 927 N N . ALA A 1 118 ? 14.978 0.967 -23.914 1.00 89.44 118 ALA A N 1
ATOM 928 C CA . ALA A 1 118 ? 16.312 0.579 -24.371 1.00 89.44 118 ALA A CA 1
ATOM 929 C C . ALA A 1 118 ? 16.293 -0.681 -25.258 1.00 89.44 118 ALA A C 1
ATOM 931 O O . ALA A 1 118 ? 17.067 -0.778 -26.213 1.00 89.44 118 ALA A O 1
ATOM 932 N N . GLY A 1 119 ? 15.410 -1.642 -24.966 1.00 87.62 119 GLY A N 1
ATOM 933 C CA . GLY A 1 119 ? 15.207 -2.827 -25.801 1.00 87.62 119 GLY A CA 1
ATOM 934 C C . GLY A 1 119 ? 14.666 -2.484 -27.191 1.00 87.62 119 GLY A C 1
ATOM 935 O O . GLY A 1 119 ? 15.179 -2.991 -28.189 1.00 87.62 119 GLY A O 1
ATOM 936 N N . LEU A 1 120 ? 13.685 -1.579 -27.265 1.00 84.50 120 LEU A N 1
ATOM 937 C CA . LEU A 1 120 ? 13.098 -1.121 -28.529 1.00 84.50 120 LEU A CA 1
ATOM 938 C C . LEU A 1 120 ? 14.117 -0.379 -29.405 1.00 84.50 120 LEU A C 1
ATOM 940 O O . LEU A 1 120 ? 14.210 -0.678 -30.595 1.00 84.50 120 LEU A O 1
ATOM 944 N N . SER A 1 121 ? 14.922 0.520 -28.826 1.00 85.94 121 SER A N 1
ATOM 945 C CA . SER A 1 121 ? 15.979 1.230 -29.565 1.00 85.94 121 SER A CA 1
ATOM 946 C C . SER A 1 121 ? 17.018 0.271 -30.158 1.00 85.94 121 SER A C 1
ATOM 948 O O . SER A 1 121 ? 17.396 0.395 -31.319 1.00 85.94 121 SER A O 1
ATOM 950 N N . ARG A 1 122 ? 17.432 -0.757 -29.404 1.00 85.88 122 ARG A N 1
ATOM 951 C CA . ARG A 1 122 ? 18.366 -1.774 -29.921 1.00 85.88 122 ARG A CA 1
ATOM 952 C C . ARG A 1 122 ? 17.773 -2.560 -31.091 1.00 85.88 122 ARG A C 1
ATOM 954 O O . ARG A 1 122 ? 18.474 -2.825 -32.063 1.00 85.88 122 ARG A O 1
ATOM 961 N N . GLN A 1 123 ? 16.487 -2.913 -31.022 1.00 79.50 123 GLN A N 1
ATOM 962 C CA . GLN A 1 123 ? 15.807 -3.616 -32.114 1.00 79.50 123 GLN A CA 1
ATOM 963 C C . GLN A 1 123 ? 15.680 -2.751 -33.376 1.00 79.50 123 GLN A C 1
ATOM 965 O O . GLN A 1 123 ? 15.846 -3.273 -34.480 1.00 79.50 123 GLN A O 1
ATOM 970 N N . SER A 1 124 ? 15.404 -1.447 -33.241 1.00 80.06 124 SER A N 1
ATOM 971 C CA . SER A 1 124 ? 15.359 -0.539 -34.395 1.00 80.06 124 SER A CA 1
ATOM 972 C C . SER A 1 124 ? 16.724 -0.391 -35.061 1.00 80.06 124 SER A C 1
ATOM 974 O O . SER A 1 124 ? 16.808 -0.489 -36.286 1.00 80.06 124 SER A O 1
ATOM 976 N N . ASP A 1 125 ? 17.791 -0.242 -34.273 1.00 79.69 125 ASP A N 1
ATOM 977 C CA . ASP A 1 125 ? 19.157 -0.108 -34.791 1.00 79.69 125 ASP A CA 1
ATOM 978 C C . ASP A 1 125 ? 19.603 -1.380 -35.527 1.00 79.69 125 ASP A C 1
ATOM 980 O O . ASP A 1 125 ? 20.199 -1.321 -36.606 1.00 79.69 125 ASP A O 1
ATOM 984 N N . GLN A 1 126 ? 19.253 -2.548 -34.982 1.00 77.06 126 GLN A N 1
ATOM 985 C CA . GLN A 1 126 ? 19.585 -3.838 -35.578 1.00 77.06 126 GLN A CA 1
ATOM 986 C C . GLN A 1 126 ? 18.849 -4.071 -36.907 1.00 77.06 126 GLN A C 1
ATOM 988 O O . GLN A 1 126 ? 19.480 -4.452 -37.894 1.00 77.06 126 GLN A O 1
ATOM 993 N N . ARG A 1 127 ? 17.553 -3.735 -36.984 1.00 76.38 127 ARG A N 1
ATOM 994 C CA . ARG A 1 127 ? 16.779 -3.776 -38.240 1.00 76.38 127 ARG A CA 1
ATOM 995 C C . ARG A 1 127 ? 17.323 -2.807 -39.294 1.00 76.38 127 ARG A C 1
ATOM 997 O O . ARG A 1 127 ? 17.393 -3.158 -40.473 1.00 76.38 127 ARG A O 1
ATOM 1004 N N . ALA A 1 128 ? 17.739 -1.606 -38.888 1.00 77.38 128 ALA A N 1
ATOM 1005 C CA . ALA A 1 128 ? 18.352 -0.637 -39.794 1.00 77.38 128 ALA A CA 1
ATOM 1006 C C . ALA A 1 128 ? 19.680 -1.166 -40.371 1.00 77.38 128 ALA A C 1
ATOM 1008 O O . ALA A 1 128 ? 19.878 -1.116 -41.586 1.00 77.38 128 ALA A O 1
ATOM 1009 N N . MET A 1 129 ? 20.550 -1.766 -39.546 1.00 71.69 129 MET A N 1
ATOM 1010 C CA . MET A 1 129 ? 21.780 -2.413 -40.028 1.00 71.69 129 MET A CA 1
ATOM 1011 C C . MET A 1 129 ? 21.518 -3.587 -40.982 1.00 71.69 129 MET A C 1
ATOM 1013 O O . MET A 1 129 ? 22.216 -3.718 -41.989 1.00 71.69 129 MET A O 1
ATOM 1017 N N . GLU A 1 130 ? 20.538 -4.443 -40.688 1.00 71.62 130 GLU A N 1
ATOM 1018 C CA . GLU A 1 130 ? 20.185 -5.587 -41.540 1.00 71.62 130 GLU A CA 1
ATOM 1019 C C . GLU A 1 130 ? 19.645 -5.134 -42.905 1.00 71.62 130 GLU A C 1
ATOM 1021 O O . GLU A 1 130 ? 20.079 -5.646 -43.939 1.00 71.62 130 GLU A O 1
ATOM 1026 N N . SER A 1 131 ? 18.789 -4.106 -42.930 1.00 72.00 131 SER A N 1
ATOM 1027 C CA . SER A 1 131 ? 18.287 -3.510 -44.177 1.00 72.00 131 SER A CA 1
ATOM 1028 C C . SER A 1 131 ? 19.392 -2.840 -45.008 1.00 72.00 131 SER A C 1
ATOM 1030 O O . SER A 1 131 ? 19.448 -3.026 -46.225 1.00 72.00 131 SER A O 1
ATOM 1032 N N . GLY A 1 132 ? 20.338 -2.146 -44.363 1.00 64.38 132 GLY A N 1
ATOM 1033 C CA . GLY A 1 132 ? 21.499 -1.545 -45.027 1.00 64.38 132 GLY A CA 1
ATOM 1034 C C . GLY A 1 132 ? 22.474 -2.576 -45.608 1.00 64.38 132 GLY A C 1
ATOM 1035 O O . GLY A 1 132 ? 23.070 -2.337 -46.656 1.00 64.38 132 GLY A O 1
ATOM 1036 N N . ARG A 1 133 ? 22.610 -3.750 -44.975 1.00 58.91 133 ARG A N 1
ATOM 1037 C CA . ARG A 1 133 ? 23.401 -4.876 -45.507 1.00 58.91 133 ARG A CA 1
ATOM 1038 C C . ARG A 1 133 ? 22.700 -5.595 -46.664 1.00 58.91 133 ARG A C 1
ATOM 1040 O O . ARG A 1 133 ? 23.380 -6.010 -47.600 1.00 58.91 133 ARG A O 1
ATOM 1047 N N . ALA A 1 134 ? 21.369 -5.702 -46.640 1.00 56.16 134 ALA A N 1
ATOM 1048 C CA . ALA A 1 134 ? 20.582 -6.264 -47.744 1.00 56.16 134 ALA A CA 1
ATOM 1049 C C . ALA A 1 134 ? 20.617 -5.384 -49.012 1.00 56.16 134 ALA A C 1
ATOM 1051 O O . ALA A 1 134 ? 20.548 -5.903 -50.123 1.00 56.16 134 ALA A O 1
ATOM 1052 N N . ALA A 1 135 ? 20.809 -4.068 -48.862 1.00 55.84 135 ALA A N 1
ATOM 1053 C CA . ALA A 1 135 ? 20.997 -3.114 -49.960 1.00 55.84 135 ALA A CA 1
ATOM 1054 C C . ALA A 1 135 ? 22.456 -3.011 -50.470 1.00 55.84 135 ALA A C 1
ATOM 1056 O O . ALA A 1 135 ? 22.820 -2.037 -51.133 1.00 55.84 135 ALA A O 1
ATOM 1057 N N . GLY A 1 136 ? 23.306 -4.000 -50.160 1.00 51.28 136 GLY A N 1
ATOM 1058 C CA 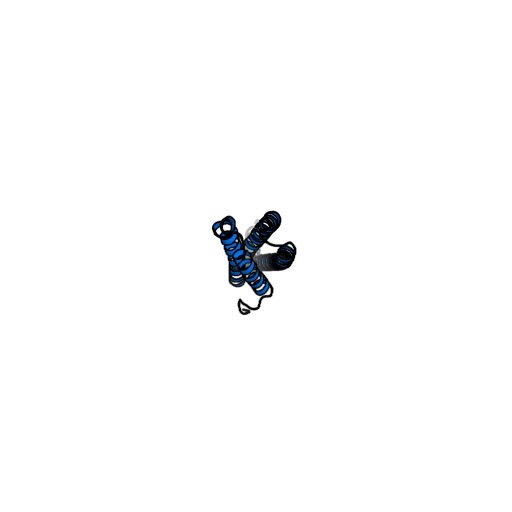. GLY A 1 136 ? 24.703 -4.061 -50.593 1.00 51.28 136 GLY A CA 1
ATOM 1059 C C . GLY A 1 136 ? 24.909 -3.947 -52.122 1.00 51.28 136 GLY A C 1
ATOM 1060 O O . GLY A 1 136 ? 23.972 -4.090 -52.906 1.00 51.28 136 GLY A O 1
ATOM 1061 N N . PRO A 1 137 ? 26.157 -3.717 -52.580 1.00 52.59 137 PRO A N 1
ATOM 1062 C CA . PRO A 1 137 ? 26.541 -3.034 -53.834 1.00 52.59 137 PRO A CA 1
ATOM 1063 C C . PRO A 1 137 ? 26.163 -3.698 -55.181 1.00 52.59 137 PRO A C 1
ATOM 1065 O O . PRO A 1 137 ? 26.696 -3.320 -56.227 1.00 52.59 137 PRO A O 1
ATOM 1068 N N . GLN A 1 138 ? 25.251 -4.671 -55.212 1.00 51.81 138 GLN A N 1
ATOM 1069 C CA . GLN A 1 138 ? 24.695 -5.227 -56.451 1.00 51.81 138 GLN A CA 1
ATOM 1070 C C . GLN A 1 138 ? 23.721 -4.266 -57.152 1.00 51.81 138 GLN A C 1
ATOM 1072 O O . GLN A 1 138 ? 23.740 -4.203 -58.383 1.00 51.81 138 GLN A O 1
ATOM 1077 N N . ALA A 1 139 ? 22.961 -3.454 -56.406 1.00 51.22 139 ALA A N 1
ATOM 1078 C CA . ALA A 1 139 ? 22.032 -2.478 -56.992 1.00 51.22 139 ALA A CA 1
ATOM 1079 C C . ALA A 1 139 ? 22.761 -1.393 -57.811 1.00 51.22 139 ALA A C 1
ATOM 1081 O O . ALA A 1 139 ? 22.339 -1.032 -58.909 1.00 51.22 139 ALA A O 1
ATOM 1082 N N . HIS A 1 140 ? 23.930 -0.945 -57.340 1.00 49.62 140 HIS A N 1
ATOM 1083 C CA . HIS A 1 140 ? 24.738 0.059 -58.041 1.00 49.62 140 HIS A CA 1
ATOM 1084 C C . HIS A 1 140 ? 25.467 -0.498 -59.278 1.00 49.62 140 HIS A C 1
ATOM 1086 O O . HIS A 1 140 ? 25.775 0.249 -60.209 1.00 49.62 140 HIS A O 1
ATOM 1092 N N . ARG A 1 141 ? 25.721 -1.816 -59.314 1.00 49.72 141 ARG A N 1
ATOM 1093 C CA . ARG A 1 141 ? 26.407 -2.484 -60.432 1.00 49.72 141 ARG A CA 1
ATOM 1094 C C . ARG A 1 141 ? 25.481 -2.714 -61.632 1.00 49.72 141 ARG A C 1
ATOM 1096 O O . ARG A 1 141 ? 25.942 -2.627 -62.767 1.00 49.72 141 ARG A O 1
ATOM 1103 N N . GLN A 1 142 ? 24.187 -2.947 -61.399 1.00 54.19 142 GLN A N 1
ATOM 1104 C CA . GLN A 1 142 ? 23.191 -3.098 -62.470 1.00 54.19 142 GLN A CA 1
ATOM 1105 C C . GLN A 1 142 ? 22.813 -1.751 -63.114 1.00 54.19 142 GLN A C 1
ATOM 1107 O O . GLN A 1 142 ? 22.664 -1.682 -64.333 1.00 54.19 142 GLN A O 1
ATOM 1112 N N . ALA A 1 143 ? 22.777 -0.659 -62.340 1.00 54.00 143 ALA A N 1
ATOM 1113 C CA . ALA A 1 143 ? 22.514 0.684 -62.869 1.00 54.00 143 ALA A CA 1
ATOM 1114 C C . ALA A 1 143 ? 23.624 1.191 -63.817 1.00 54.00 143 ALA A C 1
ATOM 1116 O O . ALA A 1 143 ? 23.339 1.811 -64.840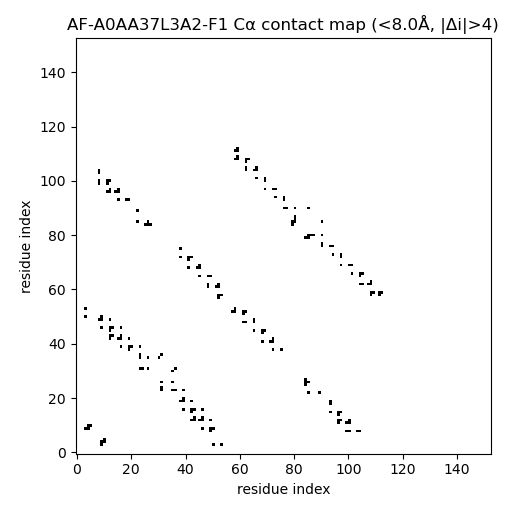 1.00 54.00 143 ALA A O 1
ATOM 1117 N N . GLN A 1 144 ? 24.894 0.871 -63.537 1.00 53.16 144 GLN A N 1
ATOM 1118 C CA . GLN A 1 144 ? 26.024 1.273 -64.391 1.00 53.16 144 GLN A CA 1
ATOM 1119 C C . GLN A 1 144 ? 26.153 0.439 -65.679 1.00 53.16 144 GLN A C 1
ATOM 1121 O O . GLN A 1 144 ? 26.712 0.919 -66.666 1.00 53.16 144 GLN A O 1
ATOM 1126 N N . GLN A 1 145 ? 25.621 -0.790 -65.715 1.00 55.84 145 GLN A N 1
ATOM 1127 C CA . GLN A 1 145 ? 25.621 -1.620 -66.929 1.00 55.84 145 GLN A CA 1
ATOM 1128 C C . GLN A 1 145 ? 24.529 -1.217 -67.934 1.00 55.84 145 GLN A C 1
ATOM 1130 O O . GLN A 1 145 ? 24.729 -1.399 -69.135 1.00 55.84 145 GLN A O 1
ATOM 1135 N N . GLY A 1 146 ? 23.421 -0.620 -67.477 1.00 54.31 146 GLY A N 1
ATOM 1136 C CA . GLY A 1 146 ? 22.375 -0.082 -68.356 1.00 54.31 146 GLY A CA 1
ATOM 1137 C C . GLY A 1 146 ? 22.828 1.146 -69.154 1.00 54.31 146 GLY A C 1
ATOM 1138 O O . GLY A 1 146 ? 22.563 1.237 -70.350 1.00 54.31 146 GLY A O 1
ATOM 1139 N N . TYR A 1 147 ? 23.599 2.041 -68.530 1.00 55.06 147 TYR A N 1
ATOM 1140 C CA . TYR A 1 147 ? 24.061 3.283 -69.167 1.00 55.06 147 TYR A CA 1
ATOM 1141 C C . TYR A 1 147 ? 25.153 3.060 -70.229 1.00 55.06 147 TYR A C 1
ATOM 1143 O O . TYR A 1 147 ? 25.311 3.859 -71.145 1.00 55.06 147 TYR A O 1
ATOM 1151 N N . ARG A 1 148 ? 25.902 1.950 -70.150 1.00 54.31 148 ARG A N 1
ATOM 1152 C CA . ARG A 1 148 ? 26.996 1.638 -71.090 1.00 54.31 148 ARG A CA 1
ATOM 1153 C C . ARG A 1 148 ? 26.534 0.965 -72.389 1.00 54.31 148 ARG A C 1
ATOM 1155 O O . ARG A 1 148 ? 27.351 0.779 -73.283 1.00 54.31 148 ARG A O 1
ATOM 1162 N N . ARG A 1 149 ? 25.255 0.579 -72.493 1.00 55.53 149 ARG A N 1
ATOM 1163 C CA . ARG A 1 149 ? 24.668 -0.052 -73.693 1.00 55.53 149 ARG A CA 1
ATOM 1164 C C . ARG A 1 149 ? 23.889 0.916 -74.591 1.00 55.53 149 ARG A C 1
ATOM 1166 O O . ARG A 1 149 ? 23.442 0.502 -75.652 1.00 55.53 149 ARG A O 1
ATOM 1173 N N . GLN A 1 150 ? 23.746 2.180 -74.194 1.00 57.34 150 GLN A N 1
ATOM 1174 C CA . GLN A 1 150 ? 23.068 3.225 -74.968 1.00 57.34 150 GLN A CA 1
ATOM 1175 C C . GLN A 1 150 ? 24.043 4.378 -75.259 1.00 57.34 150 GLN A C 1
ATOM 1177 O O . GLN A 1 150 ? 23.887 5.485 -74.760 1.00 57.34 150 GLN A O 1
ATOM 1182 N N . GLY A 1 151 ? 25.102 4.097 -76.019 1.00 47.12 151 GLY A N 1
ATOM 1183 C CA . GLY A 1 151 ? 25.910 5.132 -76.669 1.00 47.12 151 GLY A CA 1
ATOM 1184 C C . GLY A 1 151 ? 25.457 5.260 -78.128 1.00 47.12 151 GLY A C 1
ATOM 1185 O O . GLY A 1 151 ? 25.338 4.218 -78.775 1.00 47.12 151 GLY A O 1
ATOM 1186 N N . PRO A 1 152 ? 25.146 6.466 -78.639 1.00 50.50 152 PRO A N 1
ATOM 1187 C CA . PRO A 1 152 ? 24.725 6.650 -80.026 1.00 50.50 152 PRO A CA 1
ATOM 1188 C C . PRO A 1 152 ? 25.881 6.366 -80.999 1.00 50.50 152 PRO A C 1
ATOM 1190 O O . PRO A 1 152 ? 27.045 6.550 -80.642 1.00 50.50 152 PRO A O 1
ATOM 1193 N N . GLN A 1 153 ? 25.506 5.861 -82.181 1.00 48.75 153 GLN A N 1
ATOM 1194 C CA . GLN A 1 153 ? 26.369 5.456 -83.300 1.00 48.75 153 GLN A CA 1
ATOM 1195 C C . GLN A 1 153 ? 27.268 6.580 -83.813 1.00 48.75 153 GLN A C 1
ATOM 1197 O O . GLN A 1 153 ? 26.800 7.742 -83.825 1.00 48.75 153 GLN A O 1
#